Protein AF-W2TFZ3-F1 (afdb_monomer_lite)

Foldseek 3Di:
DKAFFAWAADFPDDPDTFGFFMDDDDDDDDPPKDKDKDHKAYWAYLLDPPDDDPADPVVSVCRNVNPPDDDPDPPVRFDFIGWIGWMFMDIPPHTPDITGTTHTDGDVCVVVDDDD

InterPro domains:
  IPR055163 ALK/LTK-like, glycine-rich domain [PF12810] (3-105)

Radius of gyration: 18.57 Å; chains: 1; bounding box: 37×30×57 Å

Secondary structure (DSSP, 8-state):
-EEEPPPPP--TT-SS-----EEE------TT--EEEEPPPPPPPTTSTT---SS-HHHHHHHHTT--TT----GGG---PPPPPPEEEEETTEEEEEEPPPPPP--GGGTS----

Structure (mmCIF, N/CA/C/O backbone):
data_AF-W2TFZ3-F1
#
_entry.id   AF-W2TFZ3-F1
#
loop_
_atom_site.group_PDB
_atom_site.id
_atom_site.type_symbol
_atom_site.label_atom_id
_atom_site.label_alt_id
_atom_site.label_comp_id
_atom_site.label_asym_id
_atom_site.label_entity_id
_atom_site.label_seq_id
_atom_site.pdbx_PDB_ins_code
_atom_site.Cartn_x
_atom_site.Cartn_y
_atom_site.Cartn_z
_atom_site.occupancy
_atom_site.B_iso_or_equiv
_atom_site.auth_seq_id
_atom_site.auth_comp_id
_atom_site.auth_asym_id
_atom_site.auth_atom_id
_atom_site.pdbx_PDB_model_num
ATOM 1 N N . LEU A 1 1 ? -17.424 0.065 12.256 1.00 87.44 1 LEU A N 1
ATOM 2 C CA . LEU A 1 1 ? -16.131 0.677 11.858 1.00 87.44 1 LEU A CA 1
ATOM 3 C C . LEU A 1 1 ? -15.630 -0.002 10.590 1.00 87.44 1 LEU A C 1
ATOM 5 O O . LEU A 1 1 ? -15.686 -1.222 10.525 1.00 87.44 1 LEU A O 1
ATOM 9 N N . VAL A 1 2 ? -15.152 0.762 9.605 1.00 91.19 2 VAL A N 1
ATOM 10 C CA . VAL A 1 2 ? -14.547 0.227 8.371 1.00 91.19 2 VAL A CA 1
ATOM 11 C C . VAL A 1 2 ? -13.099 0.698 8.299 1.00 91.19 2 VAL A C 1
ATOM 13 O O . VAL A 1 2 ? -12.840 1.885 8.492 1.00 91.19 2 VAL A O 1
ATOM 16 N N . ALA A 1 3 ? -12.168 -0.215 8.032 1.00 92.19 3 ALA A N 1
ATOM 17 C CA . ALA A 1 3 ? -10.760 0.095 7.810 1.00 92.19 3 ALA A CA 1
ATOM 18 C C . ALA A 1 3 ? -10.269 -0.603 6.540 1.00 92.19 3 ALA A C 1
ATOM 20 O O . ALA A 1 3 ? -10.530 -1.789 6.350 1.00 92.19 3 ALA A O 1
ATOM 21 N N . CYS A 1 4 ? -9.546 0.123 5.693 1.00 93.44 4 CYS A N 1
ATOM 22 C CA . CYS A 1 4 ? -8.958 -0.400 4.463 1.00 93.44 4 CYS A CA 1
ATOM 23 C C . CYS A 1 4 ? -7.441 -0.250 4.517 1.00 93.44 4 CYS A C 1
ATOM 25 O O . CYS A 1 4 ? -6.946 0.783 4.975 1.00 93.44 4 CYS A O 1
ATOM 27 N N . GLY A 1 5 ? -6.711 -1.273 4.075 1.00 92.88 5 GLY 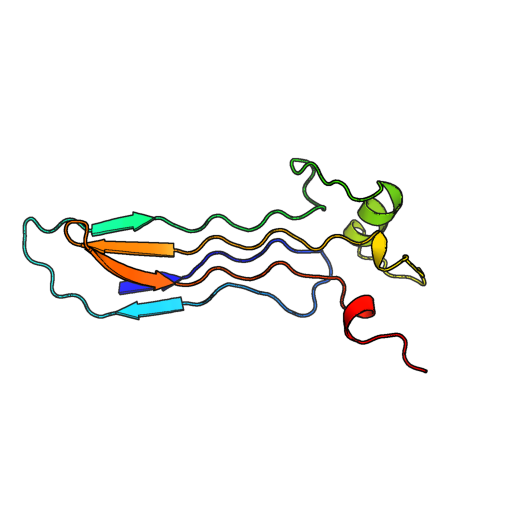A N 1
ATOM 28 C CA . GLY A 1 5 ? -5.283 -1.149 3.811 1.00 92.88 5 GLY A CA 1
ATOM 29 C C . GLY A 1 5 ? -5.032 -0.186 2.654 1.00 92.88 5 GLY A C 1
ATOM 30 O O . GLY A 1 5 ? -5.941 0.130 1.889 1.00 92.88 5 GLY A O 1
ATOM 31 N N . ALA A 1 6 ? -3.807 0.315 2.554 1.00 93.44 6 ALA A N 1
ATOM 32 C CA . ALA A 1 6 ? -3.451 1.236 1.487 1.00 93.44 6 ALA A CA 1
ATOM 33 C C . ALA A 1 6 ? -3.180 0.502 0.174 1.00 93.44 6 ALA A C 1
ATOM 35 O O . ALA A 1 6 ? -2.740 -0.644 0.179 1.00 93.44 6 ALA A O 1
ATOM 36 N N . GLU A 1 7 ? -3.395 1.187 -0.943 1.00 91.88 7 GLU A N 1
ATOM 37 C CA . GLU A 1 7 ? -3.063 0.696 -2.280 1.00 91.88 7 GLU A CA 1
ATOM 38 C C . GLU A 1 7 ? -1.545 0.513 -2.451 1.00 91.88 7 GLU A C 1
ATOM 40 O O . GLU A 1 7 ? -0.749 1.258 -1.868 1.00 91.88 7 GLU A O 1
ATOM 45 N N . GLY A 1 8 ? -1.148 -0.449 -3.286 1.00 90.31 8 GLY A N 1
ATOM 46 C CA . GLY A 1 8 ? 0.207 -0.499 -3.835 1.00 90.31 8 GLY A CA 1
ATOM 47 C C . GLY A 1 8 ? 0.562 0.732 -4.681 1.00 90.31 8 GLY A C 1
ATOM 48 O O . GLY A 1 8 ? -0.276 1.570 -5.015 1.00 90.31 8 GLY A O 1
ATOM 49 N N . GLY A 1 9 ? 1.835 0.864 -5.031 1.00 88.38 9 GLY A N 1
ATOM 50 C CA . GLY A 1 9 ? 2.265 1.822 -6.040 1.00 88.38 9 GLY A CA 1
ATOM 51 C C . GLY A 1 9 ? 1.799 1.377 -7.415 1.00 88.38 9 GLY A C 1
ATOM 52 O O . GLY A 1 9 ? 1.553 0.187 -7.620 1.00 88.38 9 GLY A O 1
ATOM 53 N N . SER A 1 10 ? 1.714 2.314 -8.357 1.00 85.69 10 SER A N 1
ATOM 54 C CA . SER A 1 10 ? 1.169 2.001 -9.673 1.00 85.69 10 SER A CA 1
ATOM 55 C C . SER A 1 10 ? 1.911 2.561 -10.876 1.00 85.69 10 SER A C 1
ATOM 57 O O . SER A 1 10 ? 2.603 3.574 -10.776 1.00 85.69 10 SER A O 1
ATOM 59 N N . PHE A 1 11 ? 1.762 1.905 -12.028 1.00 82.38 11 PHE A N 1
ATOM 60 C CA . PHE A 1 11 ? 2.171 2.438 -13.332 1.00 82.38 11 PHE A CA 1
ATOM 61 C C . PHE A 1 11 ? 0.984 3.119 -14.045 1.00 82.38 11 PHE A C 1
ATOM 63 O O . PHE A 1 11 ? -0.163 2.739 -13.816 1.00 82.38 11 PHE A O 1
ATOM 70 N N . PRO A 1 12 ? 1.212 4.098 -14.945 1.00 77.81 12 PRO A N 1
ATOM 71 C CA . PRO A 1 12 ? 0.135 4.836 -15.618 1.00 77.81 12 PRO A CA 1
ATOM 72 C C . PRO A 1 12 ? -0.838 4.002 -16.463 1.00 77.81 12 PRO A C 1
ATOM 74 O O . PRO A 1 12 ? -1.853 4.533 -16.903 1.00 77.81 12 PRO A O 1
ATOM 77 N N . SER A 1 13 ? -0.534 2.738 -16.751 1.00 66.00 13 SER A N 1
ATOM 78 C CA . SER A 1 13 ? -1.330 1.886 -17.652 1.00 66.00 13 SER A CA 1
ATOM 79 C C . SER A 1 13 ? -1.637 0.531 -17.034 1.00 66.00 13 SER A C 1
ATOM 81 O O . SER A 1 13 ? -1.515 -0.527 -17.646 1.00 66.00 13 SER A O 1
ATOM 83 N N . GLU A 1 14 ? -2.009 0.566 -15.766 1.00 63.31 14 GLU A N 1
ATOM 84 C CA . GLU A 1 14 ? -2.428 -0.634 -15.071 1.00 63.31 14 GLU A CA 1
ATOM 85 C C . GLU A 1 14 ? -3.740 -1.208 -15.576 1.00 63.31 14 GLU A C 1
ATOM 87 O O . GLU A 1 14 ? -4.737 -0.503 -15.718 1.00 63.31 14 GLU A O 1
ATOM 92 N N . ASP A 1 15 ? -3.738 -2.532 -15.715 1.00 56.25 15 ASP A N 1
ATOM 93 C CA . ASP A 1 15 ? -4.937 -3.330 -15.949 1.00 56.25 15 ASP A CA 1
ATOM 94 C C . ASP A 1 15 ? -5.571 -3.853 -14.646 1.00 56.25 15 ASP A C 1
ATOM 96 O O . ASP A 1 15 ? -6.749 -4.211 -14.638 1.00 56.25 15 ASP A O 1
ATOM 100 N N . VAL A 1 16 ? -4.812 -3.927 -13.540 1.00 60.44 16 VAL A N 1
ATOM 101 C CA . VAL A 1 16 ? -5.278 -4.498 -12.264 1.00 60.44 16 VAL A CA 1
ATOM 102 C C . VAL A 1 16 ? -4.809 -3.643 -11.088 1.00 60.44 16 VAL A C 1
ATOM 104 O O . VAL A 1 16 ? -3.646 -3.696 -10.693 1.00 60.44 16 VAL A O 1
ATOM 107 N N . SER A 1 17 ? -5.738 -2.884 -10.501 1.00 66.38 17 SER A N 1
ATOM 108 C CA . SER A 1 17 ? -5.501 -2.151 -9.253 1.00 66.38 17 SER A CA 1
ATOM 109 C C . SER A 1 17 ? -5.392 -3.123 -8.079 1.00 66.38 17 SER A C 1
ATOM 111 O O . SER A 1 17 ? -6.208 -4.037 -7.927 1.00 66.38 17 SER A O 1
ATOM 113 N N . ASN A 1 18 ? -4.404 -2.897 -7.214 1.00 74.25 18 ASN A N 1
ATOM 114 C CA . ASN A 1 18 ? -4.271 -3.594 -5.943 1.00 74.25 18 ASN A CA 1
ATOM 115 C C . ASN A 1 18 ? -4.540 -2.620 -4.789 1.00 74.25 18 ASN A C 1
ATOM 117 O O . ASN A 1 18 ? -3.626 -2.133 -4.124 1.00 74.25 18 ASN A O 1
ATOM 121 N N . GLY A 1 19 ? -5.826 -2.318 -4.585 1.00 81.81 19 GLY A N 1
ATOM 122 C CA . GLY A 1 19 ? -6.331 -1.318 -3.633 1.00 81.81 19 GLY A CA 1
ATOM 123 C C . GLY A 1 19 ? -6.127 -1.631 -2.149 1.00 81.81 19 GLY A C 1
ATOM 124 O O . GLY A 1 19 ? -6.445 -0.792 -1.312 1.00 81.81 19 GLY A O 1
ATOM 125 N N . GLY A 1 20 ? -5.617 -2.817 -1.813 1.00 87.06 20 GLY A N 1
ATOM 126 C CA . GLY A 1 20 ? -5.654 -3.339 -0.449 1.00 87.06 20 GLY A CA 1
ATOM 127 C C . GLY A 1 20 ? -7.029 -3.891 -0.066 1.00 87.06 20 GLY A C 1
ATOM 128 O O . GLY A 1 20 ? -8.025 -3.734 -0.771 1.00 87.06 20 GLY A O 1
ATOM 129 N N . GLY A 1 21 ? -7.072 -4.613 1.051 1.00 91.19 21 GLY A N 1
ATOM 130 C CA . GLY A 1 21 ? -8.300 -5.194 1.588 1.00 91.19 21 GLY A CA 1
ATOM 131 C C . GLY A 1 21 ? -9.011 -4.242 2.545 1.00 91.19 21 GLY A C 1
ATOM 132 O O . GLY A 1 21 ? -8.367 -3.449 3.229 1.00 91.19 21 GLY A O 1
ATOM 133 N N . CYS A 1 22 ? -10.333 -4.370 2.651 1.00 92.62 22 CYS A N 1
ATOM 134 C CA . CYS A 1 22 ? -11.134 -3.676 3.658 1.00 92.62 22 CYS A CA 1
ATOM 135 C C . CYS A 1 22 ? -11.743 -4.672 4.644 1.00 92.62 22 CYS A C 1
ATOM 137 O O . CYS A 1 22 ? -12.219 -5.738 4.259 1.00 92.62 22 CYS A O 1
ATOM 139 N N . VAL A 1 23 ? -11.765 -4.296 5.919 1.00 91.69 23 VAL A N 1
ATOM 140 C CA . VAL A 1 23 ? -12.389 -5.058 7.000 1.00 91.69 23 VAL A CA 1
ATOM 141 C C . VAL A 1 23 ? -13.400 -4.163 7.699 1.00 91.69 23 VAL A C 1
ATOM 143 O O . VAL A 1 23 ? -13.140 -2.989 7.970 1.00 91.69 23 VAL A O 1
ATOM 146 N N . THR A 1 24 ? -14.566 -4.730 7.988 1.00 91.69 24 THR A N 1
ATOM 147 C CA . THR A 1 24 ? -15.633 -4.067 8.738 1.00 91.69 24 THR A CA 1
ATOM 148 C C . THR A 1 24 ? -15.841 -4.801 10.053 1.00 91.69 24 THR A C 1
ATOM 150 O O . THR A 1 24 ? -15.883 -6.028 10.067 1.00 91.69 24 THR A O 1
ATOM 153 N N . ALA A 1 25 ? -15.957 -4.054 11.147 1.00 87.69 25 ALA A N 1
ATOM 154 C CA . ALA A 1 25 ? -16.249 -4.596 12.468 1.00 87.69 25 ALA A CA 1
ATOM 155 C C . ALA A 1 25 ? -17.215 -3.684 13.223 1.00 87.69 25 ALA A C 1
ATOM 157 O O . ALA A 1 25 ? -17.070 -2.456 13.194 1.00 87.69 25 ALA A O 1
ATOM 158 N N . ASP A 1 26 ? -18.162 -4.285 13.930 1.00 87.62 26 ASP A N 1
ATOM 159 C CA . ASP A 1 26 ? -19.038 -3.585 14.863 1.00 87.62 26 ASP A CA 1
ATOM 160 C C . ASP A 1 26 ? -18.365 -3.524 16.235 1.00 87.62 26 ASP A C 1
ATOM 162 O O . ASP A 1 26 ? -17.790 -4.507 16.702 1.00 87.62 26 ASP A O 1
ATOM 166 N N . LEU A 1 27 ? -18.362 -2.338 16.847 1.00 85.25 27 LEU A N 1
ATOM 167 C CA . LEU A 1 27 ? -17.640 -2.064 18.087 1.00 85.25 27 LEU A CA 1
ATOM 168 C C . LEU A 1 27 ? -18.566 -1.356 19.069 1.00 85.25 27 LEU A C 1
ATOM 170 O O . LEU A 1 27 ? -19.023 -0.245 18.791 1.00 85.25 27 LEU A O 1
ATOM 174 N N . ASP A 1 28 ? -18.762 -1.963 20.234 1.00 86.69 28 ASP A N 1
ATOM 175 C CA . ASP A 1 28 ? -19.432 -1.324 21.361 1.00 86.69 28 ASP A CA 1
ATOM 176 C C . ASP A 1 28 ? -18.411 -0.507 22.157 1.00 86.69 28 ASP A C 1
ATOM 178 O O . ASP A 1 28 ? -17.518 -1.042 22.817 1.00 86.69 28 ASP A O 1
ATOM 182 N N . LEU A 1 29 ? -18.516 0.818 22.067 1.00 85.69 29 LEU A N 1
ATOM 183 C CA . LEU A 1 29 ? -17.615 1.743 22.748 1.00 85.69 29 LEU A CA 1
ATOM 184 C C . LEU A 1 29 ? -18.314 2.362 23.955 1.00 85.69 29 LEU A C 1
ATOM 186 O O . LEU A 1 29 ? -19.436 2.855 23.850 1.00 85.69 29 LEU A O 1
ATOM 190 N N . VAL A 1 30 ? -17.617 2.397 25.089 1.00 90.31 30 VAL A N 1
ATOM 191 C CA . VAL A 1 30 ? -18.055 3.136 26.278 1.00 90.31 30 VAL A CA 1
ATOM 192 C C . VAL A 1 30 ? -17.234 4.411 26.451 1.00 90.31 30 VAL A C 1
ATOM 194 O O . VAL A 1 30 ? -16.132 4.548 25.914 1.00 90.31 30 VAL A O 1
ATOM 197 N N . ILE A 1 31 ? -17.781 5.376 27.192 1.00 89.88 31 ILE A N 1
ATOM 198 C CA . ILE A 1 31 ? -17.096 6.640 27.482 1.00 89.88 31 ILE A CA 1
ATOM 199 C C . ILE A 1 31 ? -15.760 6.343 28.173 1.00 89.88 31 ILE A C 1
ATOM 201 O O . ILE A 1 31 ? -15.719 5.641 29.179 1.00 89.88 31 ILE A O 1
ATOM 205 N N . GLY A 1 32 ? -14.679 6.911 27.636 1.00 87.44 32 GLY A N 1
ATOM 206 C CA . GLY A 1 32 ? -13.312 6.701 28.119 1.00 87.44 32 GLY A CA 1
ATOM 207 C C . GLY A 1 32 ? -12.473 5.777 27.234 1.00 87.44 32 GLY A C 1
ATOM 208 O O . GLY A 1 32 ? -11.247 5.880 27.281 1.00 87.44 32 GLY A O 1
ATOM 209 N N . ASN A 1 33 ? -13.103 4.964 26.379 1.00 89.62 33 ASN A N 1
ATOM 210 C CA . ASN A 1 33 ? -12.395 4.115 25.422 1.00 89.62 33 ASN A CA 1
ATOM 211 C C . ASN A 1 33 ? -11.611 4.955 24.410 1.00 89.62 33 ASN A C 1
ATOM 213 O O . ASN A 1 33 ? -12.106 5.968 23.902 1.00 89.62 33 ASN A O 1
ATOM 217 N N . LYS A 1 34 ? -10.399 4.502 24.074 1.00 89.06 34 LYS A N 1
ATOM 218 C CA . LYS A 1 34 ? -9.550 5.141 23.063 1.00 89.06 34 LYS A CA 1
ATOM 219 C C . LYS A 1 34 ? -9.256 4.180 21.926 1.00 89.06 34 LYS A C 1
ATOM 221 O O . LYS A 1 34 ? -8.688 3.110 22.127 1.00 89.06 34 LYS A O 1
ATOM 226 N N . LEU A 1 35 ? -9.613 4.609 20.721 1.00 90.69 35 LEU A N 1
ATOM 227 C CA . LEU A 1 35 ? -9.225 3.936 19.493 1.00 90.69 35 LEU A CA 1
ATOM 228 C C . LEU A 1 35 ? -7.938 4.552 18.959 1.00 90.69 35 LEU A C 1
ATOM 230 O O . LEU A 1 35 ? -7.846 5.767 18.779 1.00 90.69 35 LEU A O 1
ATOM 234 N N . HIS A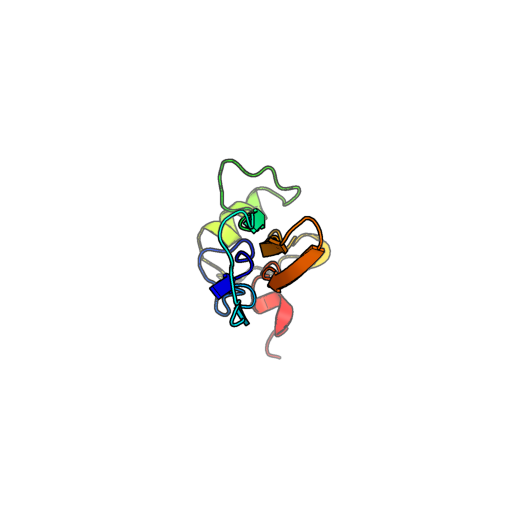 1 36 ? -6.965 3.699 18.676 1.00 91.69 36 HIS A N 1
ATOM 235 C CA . HIS A 1 36 ? -5.738 4.073 17.999 1.00 91.69 36 HIS A CA 1
ATOM 236 C C . HIS A 1 36 ? -5.784 3.552 16.570 1.00 91.69 36 HIS A C 1
ATOM 238 O O . HIS A 1 36 ? -5.987 2.363 16.330 1.00 91.69 36 HIS A O 1
ATOM 244 N N . PHE A 1 37 ? -5.590 4.467 15.628 1.00 91.62 37 PHE A N 1
ATOM 245 C CA . PHE A 1 37 ? -5.573 4.174 14.206 1.00 91.62 37 PHE A CA 1
ATOM 246 C C . PHE A 1 37 ? -4.148 4.308 13.689 1.00 91.62 37 PHE A C 1
ATOM 248 O O . PHE A 1 37 ? -3.490 5.322 13.918 1.00 91.62 37 PHE A O 1
ATOM 255 N N . SER A 1 38 ? -3.694 3.300 12.957 1.00 93.12 38 SER A N 1
ATOM 256 C CA . SER A 1 38 ? -2.506 3.391 12.120 1.00 93.12 38 SER A CA 1
ATOM 257 C C . SER A 1 38 ? -2.945 3.129 10.693 1.00 93.12 38 SER A C 1
ATOM 259 O O . SER A 1 38 ? -3.469 2.058 10.401 1.00 93.12 38 SER A O 1
ATOM 261 N N . ILE A 1 39 ? -2.808 4.129 9.829 1.00 92.44 39 ILE A N 1
ATOM 262 C CA . ILE A 1 39 ? -3.246 4.052 8.437 1.00 92.44 39 ILE A CA 1
ATOM 263 C C . ILE A 1 39 ? -2.047 3.656 7.586 1.00 92.44 39 ILE A C 1
ATOM 265 O O . ILE A 1 39 ? -0.971 4.247 7.712 1.00 92.44 39 ILE A O 1
ATOM 269 N N . GLY A 1 40 ? -2.247 2.660 6.727 1.00 92.44 40 GLY A N 1
ATOM 270 C CA . GLY A 1 40 ? -1.239 2.236 5.770 1.00 92.44 40 GLY A CA 1
ATOM 271 C C . GLY A 1 40 ? -0.819 3.378 4.848 1.00 92.44 40 GLY A C 1
ATOM 272 O O . GLY A 1 40 ? -1.640 4.199 4.442 1.00 92.44 40 GLY A O 1
ATOM 273 N N . GLN A 1 41 ? 0.462 3.430 4.496 1.00 93.00 41 GLN A N 1
ATOM 274 C CA . GLN A 1 41 ? 0.944 4.357 3.472 1.00 93.00 41 GLN A CA 1
ATOM 275 C C . GLN A 1 41 ? 0.748 3.749 2.086 1.00 93.00 41 GLN A C 1
ATOM 277 O O . GLN A 1 41 ? 0.897 2.538 1.920 1.00 93.00 41 GLN A O 1
ATOM 282 N N . LYS A 1 42 ? 0.419 4.582 1.095 1.00 90.94 42 LYS A N 1
ATOM 283 C CA . LYS A 1 42 ? 0.354 4.146 -0.302 1.00 90.94 42 LYS A CA 1
ATOM 284 C C . LYS A 1 42 ? 1.735 3.668 -0.756 1.00 90.94 42 LYS A C 1
ATOM 286 O O . LYS A 1 42 ? 2.741 4.280 -0.400 1.00 90.94 42 LYS A O 1
ATOM 291 N N . GLY A 1 43 ? 1.768 2.587 -1.526 1.00 90.88 43 GLY A N 1
ATOM 292 C CA . GLY A 1 43 ? 3.005 2.072 -2.096 1.00 90.88 43 GLY A CA 1
ATOM 293 C C . GLY A 1 43 ? 3.635 3.047 -3.091 1.00 90.88 43 GLY A C 1
ATOM 294 O O . GLY A 1 43 ? 2.952 3.812 -3.775 1.00 90.88 43 GLY A O 1
ATOM 295 N N . GLU A 1 44 ? 4.960 3.026 -3.170 1.00 90.94 44 GLU A N 1
ATOM 296 C CA . GLU A 1 44 ? 5.716 3.929 -4.035 1.00 90.94 44 GLU A CA 1
ATOM 297 C C . GLU A 1 44 ? 5.635 3.512 -5.507 1.00 90.94 44 GLU A C 1
ATOM 299 O O . GLU A 1 44 ? 5.769 2.335 -5.848 1.00 90.94 44 GLU A O 1
ATOM 304 N N . SER A 1 45 ? 5.464 4.491 -6.395 1.00 88.69 45 SER A N 1
ATOM 305 C CA . SER A 1 45 ? 5.552 4.287 -7.841 1.00 88.69 45 SER A CA 1
ATOM 306 C C . SER A 1 45 ? 6.914 4.753 -8.360 1.00 88.69 45 SER A C 1
ATOM 308 O O . SER A 1 45 ? 7.323 5.872 -8.050 1.00 88.69 45 SER A O 1
ATOM 310 N N . PRO A 1 46 ? 7.594 3.981 -9.226 1.00 87.38 46 PRO A N 1
ATOM 311 C CA . PRO A 1 46 ? 8.812 4.441 -9.891 1.00 87.38 46 PRO A CA 1
ATOM 312 C C . PRO A 1 46 ? 8.562 5.600 -10.872 1.00 87.38 46 PRO A C 1
ATOM 314 O O . PRO A 1 46 ? 9.520 6.188 -11.366 1.00 87.38 46 PRO A O 1
ATOM 317 N N . CYS A 1 47 ? 7.301 5.927 -11.170 1.00 85.69 47 CYS A N 1
ATOM 318 C CA . CYS A 1 47 ? 6.922 7.061 -12.010 1.00 85.69 47 CYS A CA 1
ATOM 319 C C . CYS A 1 47 ? 6.751 8.367 -11.236 1.00 85.69 47 CYS A C 1
ATOM 321 O O . CYS A 1 47 ? 6.540 9.414 -11.846 1.00 85.69 47 CYS A O 1
ATOM 323 N N . ASP A 1 48 ? 6.852 8.317 -9.909 1.00 87.25 48 ASP A N 1
ATOM 324 C CA . ASP A 1 48 ? 6.903 9.507 -9.078 1.00 87.25 48 ASP A CA 1
ATOM 325 C C . ASP A 1 48 ? 8.329 10.077 -9.074 1.00 87.25 48 ASP A C 1
ATOM 327 O O . ASP A 1 48 ? 9.308 9.381 -8.800 1.00 87.25 48 ASP A O 1
ATOM 331 N N . ASN A 1 49 ? 8.450 11.374 -9.362 1.00 83.56 49 ASN A N 1
ATOM 332 C CA . ASN A 1 49 ? 9.732 12.079 -9.383 1.00 83.56 49 ASN A CA 1
ATOM 333 C C . ASN A 1 49 ? 10.409 12.144 -8.005 1.00 83.56 49 ASN A C 1
ATOM 335 O O . ASN A 1 49 ? 11.610 12.401 -7.932 1.00 83.56 49 ASN A O 1
ATOM 339 N N . SER A 1 50 ? 9.649 11.952 -6.925 1.00 85.94 50 SER A N 1
ATOM 340 C CA . SER A 1 50 ? 10.160 11.922 -5.554 1.00 85.94 50 SER A CA 1
ATOM 341 C C . SER A 1 50 ? 10.719 10.558 -5.136 1.00 85.94 50 SER A C 1
ATOM 343 O O . SER A 1 50 ? 11.443 10.476 -4.143 1.00 85.94 50 SER A O 1
ATOM 345 N N . VAL A 1 51 ? 10.446 9.499 -5.907 1.00 84.81 51 VAL A N 1
ATOM 346 C CA . VAL A 1 51 ? 10.868 8.129 -5.599 1.00 84.81 51 VAL A CA 1
ATOM 347 C C . VAL A 1 51 ? 12.200 7.820 -6.280 1.00 84.81 51 VAL A C 1
ATOM 349 O O . VAL A 1 51 ? 12.357 7.900 -7.502 1.00 84.81 51 VAL A O 1
ATOM 352 N N . THR A 1 52 ? 13.187 7.420 -5.478 1.00 85.25 52 THR A N 1
ATOM 353 C CA . THR A 1 52 ? 14.461 6.911 -5.998 1.00 85.25 52 THR A CA 1
ATOM 354 C C . THR A 1 52 ? 14.314 5.425 -6.289 1.00 85.25 52 THR A C 1
ATOM 356 O O . THR A 1 52 ? 14.079 4.636 -5.382 1.00 85.25 52 THR A O 1
ATOM 359 N N . THR A 1 53 ? 14.471 5.031 -7.552 1.00 82.00 53 THR A N 1
ATOM 360 C CA . THR A 1 53 ? 14.334 3.635 -7.982 1.00 82.00 53 THR A CA 1
ATOM 361 C C . THR A 1 53 ? 15.661 3.093 -8.518 1.00 82.00 53 THR A C 1
ATOM 363 O O . THR A 1 53 ? 16.371 3.827 -9.209 1.00 82.00 53 THR A O 1
ATOM 366 N N . PRO A 1 54 ? 16.009 1.823 -8.227 1.00 80.75 54 PRO A N 1
ATOM 367 C CA . PRO A 1 54 ? 17.173 1.157 -8.814 1.00 80.75 54 PRO A CA 1
ATOM 368 C C . PRO A 1 54 ? 16.984 0.819 -10.304 1.00 80.75 54 PRO A C 1
ATOM 370 O O . PRO A 1 54 ? 17.922 0.362 -10.950 1.00 80.75 54 PRO A O 1
ATOM 373 N N . MET A 1 55 ? 15.783 1.032 -10.850 1.00 81.88 55 MET A N 1
ATOM 374 C CA . MET A 1 55 ? 15.462 0.794 -12.253 1.00 81.88 55 MET A CA 1
ATOM 375 C C . MET A 1 55 ? 16.272 1.706 -13.183 1.00 81.88 55 MET A C 1
ATOM 377 O O . MET A 1 55 ? 16.400 2.910 -12.943 1.00 81.88 55 MET A O 1
ATOM 381 N N . GLU A 1 56 ? 16.772 1.144 -14.285 1.00 82.94 56 GLU A N 1
ATOM 382 C CA . GLU A 1 56 ? 17.474 1.911 -15.313 1.00 82.94 56 GLU A CA 1
ATOM 383 C C . GLU A 1 56 ? 16.588 3.036 -15.870 1.00 82.94 56 GLU A C 1
ATOM 385 O O . GLU A 1 56 ? 15.395 2.855 -16.134 1.00 82.94 56 GLU A O 1
ATOM 390 N N . LYS A 1 57 ? 17.183 4.218 -16.071 1.00 84.00 57 LYS A N 1
ATOM 391 C CA . LYS A 1 57 ? 16.454 5.439 -16.446 1.00 84.00 57 LYS A CA 1
ATOM 392 C C . LYS A 1 57 ? 15.620 5.261 -17.718 1.00 84.00 57 LYS A C 1
ATOM 394 O O . LYS A 1 57 ? 14.469 5.684 -17.740 1.00 84.00 57 LYS A O 1
ATOM 399 N N . GLU A 1 58 ? 16.179 4.617 -18.740 1.00 79.94 58 GLU A N 1
ATOM 400 C CA . GLU A 1 58 ? 15.487 4.376 -20.013 1.00 79.94 58 GLU A CA 1
ATOM 401 C C . GLU A 1 58 ? 14.282 3.443 -19.849 1.00 79.94 58 GLU A C 1
ATOM 403 O O . GLU A 1 58 ? 13.228 3.682 -20.437 1.00 79.94 58 GLU A O 1
ATOM 408 N N . VAL A 1 59 ? 14.415 2.406 -19.016 1.00 79.12 59 VAL A N 1
ATOM 409 C CA . VAL A 1 59 ? 13.333 1.464 -18.696 1.00 79.12 59 VAL A CA 1
ATOM 410 C C . VAL A 1 59 ? 12.207 2.190 -17.963 1.00 79.12 59 VAL A C 1
ATOM 412 O O . VAL A 1 59 ? 11.043 2.092 -18.351 1.00 79.12 59 VAL A O 1
ATOM 415 N N . ARG A 1 60 ? 12.563 2.995 -16.957 1.00 82.69 60 ARG A N 1
ATOM 416 C CA . ARG A 1 60 ? 11.621 3.797 -16.172 1.00 82.69 60 ARG A CA 1
ATOM 417 C C . ARG A 1 60 ? 10.861 4.804 -17.029 1.00 82.69 60 ARG A C 1
ATOM 419 O O . ARG A 1 60 ? 9.639 4.844 -16.973 1.00 82.69 60 ARG A O 1
ATOM 426 N N . GLU A 1 61 ? 11.559 5.604 -17.833 1.00 83.50 61 GLU A N 1
ATOM 427 C CA . GLU A 1 61 ? 10.928 6.613 -18.696 1.00 83.50 61 GLU A CA 1
ATOM 428 C C . GLU A 1 61 ? 9.927 5.981 -19.668 1.00 83.50 61 GLU A C 1
ATOM 430 O O . GLU A 1 61 ? 8.840 6.520 -19.876 1.00 83.50 61 GLU A O 1
ATOM 435 N N . ARG A 1 62 ? 10.250 4.802 -20.208 1.00 78.25 62 ARG A N 1
ATOM 436 C CA . ARG A 1 62 ? 9.355 4.062 -21.103 1.00 78.25 62 ARG A CA 1
ATOM 437 C C . ARG A 1 62 ? 8.114 3.549 -20.372 1.00 78.25 62 ARG A C 1
ATOM 439 O O . ARG A 1 62 ? 7.010 3.875 -20.810 1.00 78.25 62 ARG A O 1
ATOM 446 N N . LEU A 1 63 ? 8.274 2.855 -19.240 1.00 79.56 63 LEU A N 1
ATOM 447 C CA . LEU A 1 63 ? 7.151 2.360 -18.426 1.00 79.56 63 LEU A CA 1
ATOM 448 C C . LEU A 1 63 ? 6.234 3.498 -17.950 1.00 79.56 63 LEU A C 1
ATOM 450 O O . LEU A 1 63 ? 5.012 3.373 -17.978 1.00 79.56 63 LEU A O 1
ATOM 454 N N . CYS A 1 64 ? 6.811 4.638 -17.575 1.00 83.00 64 CYS A N 1
ATOM 455 C CA . CYS A 1 64 ? 6.064 5.796 -17.087 1.00 83.00 64 CYS A CA 1
ATOM 456 C C . CYS A 1 64 ? 5.448 6.658 -18.196 1.00 83.00 64 CYS A C 1
ATOM 458 O O . CYS A 1 64 ? 4.599 7.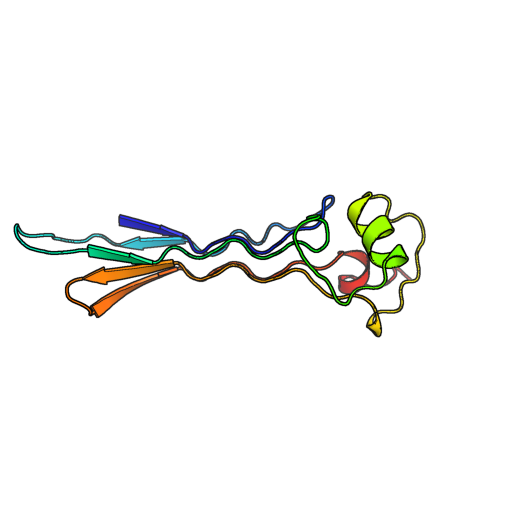501 -17.918 1.00 83.00 64 CYS A O 1
ATOM 460 N N . SER A 1 65 ? 5.837 6.452 -19.455 1.00 81.81 65 SER A N 1
ATOM 461 C CA . SER A 1 65 ? 5.216 7.121 -20.604 1.00 81.81 65 SER A CA 1
ATOM 462 C C . SER A 1 65 ? 3.935 6.435 -21.097 1.00 81.81 65 SER A C 1
ATOM 464 O O . SER A 1 65 ? 3.259 6.977 -21.973 1.00 81.81 65 SER A O 1
ATOM 466 N N . GLY A 1 66 ? 3.612 5.243 -20.575 1.00 69.19 66 GLY A N 1
ATOM 467 C CA . GLY A 1 66 ? 2.447 4.445 -20.981 1.00 69.19 66 GLY A CA 1
ATOM 468 C C . GLY A 1 66 ? 2.492 3.941 -22.429 1.00 69.19 66 GLY A C 1
ATOM 469 O O . GLY A 1 66 ? 1.476 3.520 -22.977 1.00 69.19 66 GLY A O 1
ATOM 470 N N . LYS A 1 67 ? 3.661 4.010 -23.079 1.00 60.94 67 LYS A N 1
ATOM 471 C CA . LYS A 1 67 ? 3.901 3.502 -24.433 1.00 60.94 67 LYS A CA 1
ATOM 472 C C . LYS A 1 67 ? 4.712 2.210 -24.351 1.00 60.94 67 LYS A C 1
ATOM 474 O O . 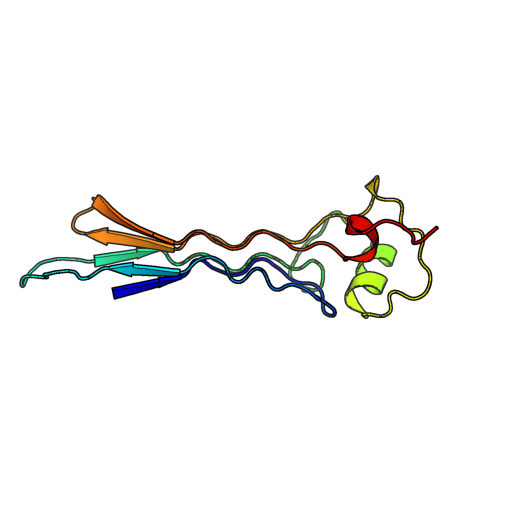LYS A 1 67 ? 5.929 2.235 -24.508 1.00 60.94 67 LYS A O 1
ATOM 479 N N . TYR A 1 68 ? 4.033 1.084 -24.155 1.00 59.91 68 TYR A N 1
ATOM 480 C CA . TYR A 1 68 ? 4.626 -0.266 -24.124 1.00 59.91 68 TYR A CA 1
ATOM 481 C C . TYR A 1 68 ? 5.020 -0.806 -25.505 1.00 59.91 68 TYR A C 1
ATOM 483 O O . TYR A 1 68 ? 5.064 -2.011 -25.730 1.00 59.91 68 TYR A O 1
ATOM 491 N N . VAL A 1 69 ? 5.254 0.078 -26.475 1.00 48.88 69 VAL A N 1
ATOM 492 C CA . VAL A 1 69 ? 5.394 -0.318 -27.876 1.00 48.88 69 VAL A CA 1
ATOM 493 C C . VAL A 1 69 ? 6.715 -1.074 -28.054 1.00 48.88 69 VAL A C 1
ATOM 495 O O . VAL A 1 69 ? 7.784 -0.466 -28.058 1.00 48.88 69 VAL A O 1
ATOM 498 N N . ASP A 1 70 ? 6.606 -2.399 -28.170 1.00 50.81 70 ASP A N 1
ATOM 499 C CA . ASP A 1 70 ? 7.622 -3.355 -28.624 1.00 50.81 70 ASP A CA 1
ATOM 500 C C . ASP A 1 70 ? 8.956 -3.332 -27.867 1.00 50.81 70 ASP A C 1
ATOM 502 O O . ASP A 1 70 ? 10.026 -3.163 -28.459 1.00 50.81 70 ASP A O 1
ATOM 506 N N . ILE A 1 71 ? 8.931 -3.531 -26.546 1.00 53.19 71 ILE A N 1
ATOM 507 C CA . ILE A 1 71 ? 10.170 -3.575 -25.763 1.00 53.19 71 ILE A CA 1
ATOM 508 C C . ILE A 1 71 ? 10.356 -4.945 -25.124 1.00 53.19 71 ILE A C 1
ATOM 510 O O . ILE A 1 71 ? 9.719 -5.300 -24.137 1.00 53.19 71 ILE A O 1
ATOM 514 N N . TRP A 1 72 ? 11.332 -5.679 -25.652 1.00 55.31 72 TRP A N 1
ATOM 515 C CA . TRP A 1 72 ? 11.966 -6.792 -24.957 1.00 55.31 72 TRP A CA 1
ATOM 516 C C . TRP A 1 72 ? 12.839 -6.236 -23.829 1.00 55.31 72 TRP A C 1
ATOM 518 O O . TRP A 1 72 ? 14.049 -6.076 -23.978 1.00 55.31 72 TRP A O 1
ATOM 528 N N . LEU A 1 73 ? 12.218 -5.876 -22.708 1.00 58.97 73 LEU A N 1
ATOM 529 C CA . LEU A 1 73 ? 12.952 -5.597 -21.479 1.00 58.97 73 LEU A CA 1
ATOM 530 C C . LEU A 1 73 ? 13.366 -6.933 -20.863 1.00 58.97 73 LEU A C 1
ATOM 532 O O . LEU A 1 73 ? 12.562 -7.860 -20.760 1.00 58.97 73 LEU A O 1
ATOM 536 N N . ASN A 1 74 ? 14.627 -7.053 -20.458 1.00 60.72 74 ASN A N 1
ATOM 537 C CA . ASN A 1 74 ? 15.065 -8.236 -19.735 1.00 60.72 74 ASN A CA 1
ATOM 538 C C . ASN A 1 74 ? 14.341 -8.271 -18.380 1.00 60.72 74 ASN A C 1
ATOM 540 O O . ASN A 1 74 ? 14.384 -7.289 -17.639 1.00 60.72 74 ASN A O 1
ATOM 544 N N . SER A 1 75 ? 13.681 -9.380 -18.038 1.00 59.91 75 SER A N 1
ATOM 545 C CA . SER A 1 75 ? 12.897 -9.497 -16.798 1.00 59.91 75 SER A CA 1
ATOM 546 C C . SER A 1 75 ? 13.739 -9.283 -15.535 1.00 59.91 75 SER A C 1
ATOM 548 O O . SER A 1 75 ? 13.205 -8.902 -14.498 1.00 59.91 75 SER A O 1
ATOM 550 N N . SER A 1 76 ? 15.062 -9.456 -15.626 1.00 63.44 76 SER A N 1
ATOM 551 C CA . SER A 1 76 ? 16.012 -9.161 -14.549 1.00 63.44 76 SER A CA 1
ATOM 552 C C . SER A 1 76 ? 16.219 -7.667 -14.267 1.00 63.44 76 SER A C 1
ATOM 554 O O . SER A 1 76 ? 16.767 -7.332 -13.220 1.00 63.44 76 SER A O 1
ATOM 556 N N . GLN A 1 77 ? 15.801 -6.776 -15.171 1.00 63.81 77 GLN A N 1
ATOM 557 C CA . GLN A 1 77 ? 15.969 -5.319 -15.057 1.00 63.81 77 GLN A CA 1
ATOM 558 C C . GLN A 1 77 ? 14.680 -4.593 -14.641 1.00 63.81 77 GLN A C 1
ATOM 560 O O . GLN A 1 77 ? 14.680 -3.372 -14.473 1.00 63.81 77 GLN A O 1
ATOM 565 N N . ILE A 1 78 ? 13.571 -5.322 -14.481 1.00 69.50 78 ILE A N 1
ATOM 566 C CA . ILE A 1 78 ? 12.265 -4.738 -14.174 1.00 69.50 78 ILE A CA 1
ATOM 567 C C . ILE A 1 78 ? 11.948 -4.962 -12.706 1.00 69.50 78 ILE A C 1
ATOM 569 O O . ILE A 1 78 ? 11.706 -6.079 -12.253 1.00 69.50 78 ILE A O 1
ATOM 573 N N . HIS A 1 79 ? 11.911 -3.861 -11.968 1.00 72.94 79 HIS A N 1
ATOM 574 C CA . HIS A 1 79 ? 11.431 -3.837 -10.597 1.00 72.94 79 HIS A CA 1
ATOM 575 C C . HIS A 1 79 ? 9.940 -3.482 -10.581 1.00 72.94 79 HIS A C 1
ATOM 577 O O . HIS A 1 79 ? 9.504 -2.595 -11.317 1.00 72.94 79 HIS A O 1
ATOM 583 N N . GLY A 1 80 ? 9.161 -4.178 -9.753 1.00 78.31 80 GLY A N 1
ATOM 584 C CA . GLY A 1 80 ? 7.769 -3.812 -9.486 1.00 78.31 80 GLY A CA 1
ATOM 585 C C . GLY A 1 80 ? 7.662 -2.519 -8.680 1.00 78.31 80 GLY A C 1
ATOM 586 O O . GLY A 1 80 ? 8.667 -1.931 -8.272 1.00 78.31 80 GLY A O 1
ATOM 587 N N . THR A 1 81 ? 6.433 -2.080 -8.435 1.00 86.69 81 THR A N 1
ATOM 588 C CA . THR A 1 81 ? 6.165 -0.948 -7.539 1.00 86.69 81 THR A CA 1
ATOM 589 C C . THR A 1 81 ? 6.222 -1.366 -6.063 1.00 86.69 81 THR A C 1
ATOM 591 O O . THR A 1 81 ? 6.265 -2.554 -5.725 1.00 86.69 81 THR A O 1
ATOM 594 N N . GLY A 1 82 ? 6.236 -0.387 -5.157 1.00 87.19 82 GLY A N 1
ATOM 595 C CA . GLY A 1 82 ? 6.139 -0.636 -3.721 1.00 87.19 82 GLY A CA 1
ATOM 596 C C . GLY A 1 82 ? 4.759 -1.170 -3.323 1.00 87.19 82 GLY A C 1
ATOM 597 O O . GLY A 1 82 ? 3.745 -0.795 -3.905 1.00 87.19 82 GLY A O 1
ATOM 598 N N . GLY A 1 83 ? 4.697 -2.030 -2.307 1.00 90.06 83 GLY A N 1
ATOM 599 C CA . GLY A 1 83 ? 3.425 -2.437 -1.698 1.00 90.06 83 GLY A CA 1
ATOM 600 C C . GLY A 1 83 ? 2.825 -1.336 -0.819 1.00 90.06 83 GLY A C 1
ATOM 601 O O . GLY A 1 83 ? 3.543 -0.486 -0.296 1.00 90.06 83 GLY A O 1
ATOM 602 N N . GLY A 1 84 ? 1.509 -1.369 -0.641 1.00 92.88 84 GLY A N 1
ATOM 603 C CA . GLY A 1 84 ? 0.782 -0.534 0.303 1.00 92.88 84 GLY A CA 1
ATOM 604 C C . GLY A 1 84 ? 0.885 -1.069 1.730 1.00 92.88 84 GLY A C 1
ATOM 605 O O . GLY A 1 84 ? 0.940 -2.276 1.974 1.00 92.88 84 GLY A O 1
ATOM 606 N N . GLY A 1 85 ? 0.910 -0.160 2.699 1.00 93.62 85 GLY A N 1
ATOM 607 C CA . GLY A 1 85 ? 0.936 -0.498 4.117 1.00 93.62 85 GLY A CA 1
ATOM 608 C C . GLY A 1 85 ? -0.410 -1.034 4.628 1.00 93.62 85 GLY A C 1
ATOM 609 O O . GLY A 1 85 ? -1.468 -0.686 4.094 1.00 93.62 85 GLY A O 1
ATOM 610 N N . PRO A 1 86 ? -0.408 -1.852 5.695 1.00 93.06 86 PRO A N 1
ATOM 611 C CA . PRO A 1 86 ? -1.634 -2.267 6.361 1.00 93.06 86 PRO A CA 1
ATOM 612 C C . PRO A 1 86 ? -2.226 -1.123 7.190 1.00 93.06 86 PRO A C 1
ATOM 614 O O . PRO A 1 86 ? -1.497 -0.298 7.741 1.00 93.06 86 PRO A O 1
ATOM 617 N N . THR A 1 87 ? -3.546 -1.128 7.345 1.00 93.81 87 THR A N 1
ATOM 618 C CA . THR A 1 87 ? -4.247 -0.256 8.292 1.00 93.81 87 THR A CA 1
ATOM 619 C C . THR A 1 87 ? -4.662 -1.071 9.503 1.00 93.81 87 THR A C 1
ATOM 621 O O . THR A 1 87 ? -5.282 -2.127 9.369 1.00 93.81 87 THR A O 1
ATOM 624 N N . THR A 1 88 ? -4.340 -0.584 10.696 1.00 93.25 88 THR A N 1
ATOM 625 C CA . THR A 1 88 ? -4.702 -1.237 11.952 1.00 93.25 88 THR A CA 1
ATOM 626 C C . THR A 1 88 ? -5.527 -0.323 12.837 1.00 93.25 88 THR A C 1
ATOM 628 O O . THR A 1 88 ? -5.361 0.899 12.851 1.00 93.25 88 THR A O 1
ATOM 631 N N . VAL A 1 89 ? -6.429 -0.944 13.588 1.00 92.44 89 VAL A N 1
ATOM 632 C CA . VAL A 1 89 ? -7.190 -0.294 14.649 1.00 92.44 89 VAL A CA 1
ATOM 633 C C . VAL A 1 89 ? -6.962 -1.084 15.923 1.00 92.44 89 VAL A C 1
ATOM 635 O O . VAL A 1 89 ? -7.113 -2.310 15.926 1.00 92.44 89 VAL A O 1
ATOM 638 N N . SER A 1 90 ? -6.613 -0.393 17.003 1.00 91.88 90 SER A N 1
ATOM 639 C CA . SER A 1 90 ? -6.511 -0.982 18.332 1.00 91.88 90 SER A CA 1
ATOM 640 C C . SER A 1 90 ? -7.376 -0.247 19.350 1.00 91.88 90 SER A C 1
ATOM 642 O O . SER A 1 90 ? -7.560 0.968 19.281 1.00 91.88 90 SER A O 1
ATOM 644 N N . LEU A 1 91 ? -7.923 -1.014 20.289 1.00 89.81 91 LEU A N 1
ATOM 645 C CA . LEU A 1 91 ? -8.651 -0.540 21.461 1.00 89.81 91 LEU A CA 1
ATOM 646 C C . LEU A 1 91 ? -7.815 -0.905 22.685 1.00 89.81 91 LEU A C 1
ATOM 648 O O . LEU A 1 91 ? -7.446 -2.068 22.846 1.00 89.81 91 LEU A O 1
ATOM 652 N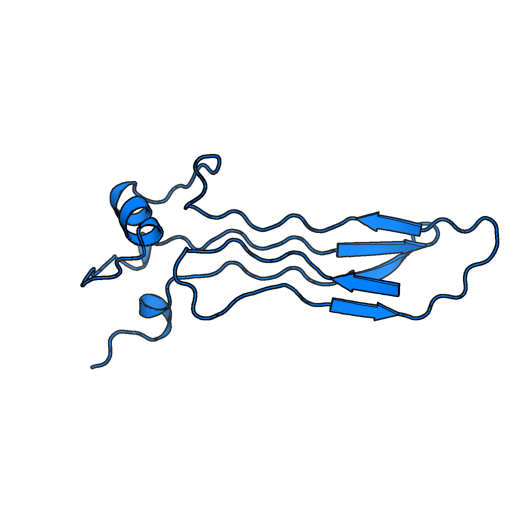 N . ASP A 1 92 ? -7.461 0.089 23.500 1.00 85.12 92 ASP A N 1
ATOM 653 C CA . ASP A 1 92 ? -6.663 -0.097 24.721 1.00 85.12 92 ASP A CA 1
ATOM 654 C C . ASP A 1 92 ? -5.393 -0.948 24.498 1.00 85.12 92 ASP A C 1
ATOM 656 O O . ASP A 1 92 ? -5.034 -1.817 25.288 1.00 85.12 92 ASP A O 1
ATOM 660 N N . SER A 1 93 ? -4.688 -0.678 23.393 1.00 77.50 93 SER A N 1
ATOM 661 C CA . SER A 1 93 ? -3.466 -1.376 22.941 1.00 77.50 93 SER A CA 1
ATOM 662 C C . SER A 1 93 ? -3.650 -2.803 22.400 1.00 77.50 93 SER A C 1
ATOM 664 O O . SER A 1 93 ? -2.661 -3.438 22.042 1.00 77.50 93 SER A O 1
ATOM 666 N N . THR A 1 94 ? -4.884 -3.299 22.258 1.00 83.94 94 THR A N 1
ATOM 667 C CA . THR A 1 94 ? -5.181 -4.588 21.608 1.00 83.94 94 THR A CA 1
ATOM 668 C C . THR A 1 94 ? -5.690 -4.369 20.185 1.00 83.94 94 THR A C 1
ATOM 670 O O . THR A 1 94 ? -6.655 -3.633 19.980 1.00 83.94 94 THR A O 1
ATOM 673 N N . TYR A 1 95 ? -5.058 -4.997 19.188 1.00 79.56 95 TYR A N 1
ATOM 674 C CA . TYR A 1 95 ? -5.511 -4.920 17.795 1.00 79.56 95 TYR A CA 1
ATOM 675 C C . TYR A 1 95 ? -6.869 -5.603 17.621 1.00 79.56 95 TYR A C 1
ATOM 677 O O . TYR A 1 95 ? -7.031 -6.773 17.953 1.00 79.56 95 TYR A O 1
ATOM 685 N N . ILE A 1 96 ? -7.823 -4.863 17.063 1.00 86.50 96 ILE A N 1
ATOM 686 C CA . ILE A 1 96 ? -9.191 -5.322 16.781 1.00 86.50 96 ILE A CA 1
ATOM 687 C C . ILE A 1 96 ? -9.468 -5.404 15.281 1.00 86.50 96 ILE A C 1
ATOM 689 O O . ILE A 1 96 ? -10.303 -6.196 14.856 1.00 86.50 96 ILE A O 1
ATOM 693 N N . ILE A 1 97 ? -8.756 -4.621 14.466 1.00 85.44 97 ILE A N 1
ATOM 694 C CA . ILE A 1 97 ? -8.857 -4.685 13.007 1.00 85.44 97 ILE A CA 1
ATOM 695 C C . ILE A 1 97 ? -7.462 -4.604 12.401 1.00 85.44 97 ILE A C 1
ATOM 697 O O . ILE A 1 97 ? -6.673 -3.731 12.768 1.00 85.44 97 ILE A O 1
ATOM 701 N N . VAL A 1 98 ? -7.190 -5.486 11.439 1.00 85.88 98 VAL A N 1
ATOM 702 C CA . VAL A 1 98 ? -6.018 -5.431 10.562 1.00 85.88 98 VAL A CA 1
ATOM 703 C C . VAL A 1 98 ? -6.505 -5.582 9.126 1.00 85.88 98 VAL A C 1
ATOM 705 O O . VAL A 1 98 ? -6.949 -6.653 8.720 1.00 85.88 98 VAL A O 1
ATOM 708 N N . ALA A 1 99 ? -6.444 -4.496 8.366 1.00 91.44 99 ALA A N 1
ATOM 709 C CA . ALA A 1 99 ? -6.767 -4.467 6.951 1.00 91.44 99 ALA A CA 1
ATOM 710 C C . ALA A 1 99 ? -5.460 -4.487 6.148 1.00 91.44 99 ALA A C 1
ATOM 712 O O . ALA A 1 99 ? -4.640 -3.572 6.257 1.00 91.44 99 ALA A O 1
ATOM 713 N N . ALA A 1 100 ? -5.237 -5.563 5.394 1.00 88.25 100 ALA A N 1
ATOM 714 C CA . ALA A 1 100 ? -4.006 -5.754 4.635 1.00 88.25 100 ALA A CA 1
ATOM 715 C C . ALA A 1 100 ? -3.875 -4.713 3.514 1.00 88.25 100 ALA A C 1
ATOM 717 O O . ALA A 1 100 ? -4.852 -4.416 2.826 1.00 88.25 100 ALA A O 1
ATOM 718 N N . GLY A 1 101 ? -2.667 -4.177 3.333 1.00 90.88 101 GLY A N 1
ATOM 719 C CA . GLY A 1 101 ? -2.348 -3.309 2.203 1.00 90.88 101 GLY A CA 1
ATOM 720 C C . GLY A 1 101 ? -2.299 -4.077 0.884 1.00 90.88 101 GLY A C 1
ATOM 721 O O . GLY A 1 101 ? -2.217 -5.307 0.858 1.00 90.88 101 GLY A O 1
ATOM 722 N N . GLY A 1 102 ? -2.380 -3.341 -0.215 1.00 89.38 102 GLY A N 1
ATOM 723 C CA . GLY A 1 102 ? -2.248 -3.871 -1.557 1.00 89.38 102 GLY A CA 1
ATOM 724 C C . GLY A 1 102 ? -0.808 -4.249 -1.877 1.00 89.38 102 GLY A C 1
ATOM 725 O O . GLY A 1 102 ? 0.143 -3.642 -1.395 1.00 89.38 102 GLY A O 1
ATOM 726 N N . GLY A 1 103 ? -0.625 -5.263 -2.709 1.00 86.00 103 GLY A N 1
ATOM 727 C CA . GLY A 1 103 ? 0.674 -5.570 -3.300 1.00 86.00 103 GLY A CA 1
ATOM 728 C C . GLY A 1 103 ? 1.082 -4.535 -4.351 1.00 86.00 103 GLY A C 1
ATOM 729 O O . GLY A 1 103 ? 0.235 -3.867 -4.938 1.00 86.00 103 GLY A O 1
ATOM 730 N N . GLY A 1 104 ? 2.386 -4.433 -4.601 1.00 82.44 104 GLY A N 1
ATOM 731 C CA . GLY A 1 104 ? 2.904 -3.684 -5.740 1.00 82.44 104 GLY A CA 1
ATOM 732 C C . GLY A 1 104 ? 2.499 -4.328 -7.067 1.00 82.44 104 GLY A C 1
ATOM 733 O O . GLY A 1 104 ? 2.203 -5.524 -7.143 1.00 82.44 104 GLY A O 1
ATOM 734 N N . THR A 1 105 ? 2.481 -3.522 -8.111 1.00 81.56 105 THR A N 1
ATOM 735 C CA . THR A 1 105 ? 2.086 -3.899 -9.459 1.00 81.56 105 THR A CA 1
ATOM 736 C C . THR A 1 105 ? 3.305 -4.096 -10.352 1.00 81.56 105 THR A C 1
ATOM 738 O O . THR A 1 105 ? 4.412 -3.614 -10.086 1.00 81.56 105 THR A O 1
ATOM 741 N N . TYR A 1 106 ? 3.087 -4.855 -11.423 1.00 76.06 106 TYR A N 1
ATOM 742 C CA . TYR A 1 106 ? 4.073 -5.143 -12.455 1.00 76.06 106 TYR A CA 1
ATOM 743 C C . TYR A 1 106 ? 3.435 -4.913 -13.826 1.00 76.06 106 TYR A C 1
ATOM 745 O O . TYR A 1 106 ? 2.226 -5.120 -13.968 1.00 76.06 106 TYR A O 1
ATOM 753 N N . PRO A 1 107 ? 4.213 -4.524 -14.850 1.00 72.12 107 PRO A N 1
ATOM 754 C CA . PRO A 1 107 ? 3.676 -4.415 -16.198 1.00 72.12 107 PRO A CA 1
ATOM 755 C C . PRO A 1 107 ? 3.218 -5.795 -16.701 1.00 72.12 107 PRO A C 1
ATOM 757 O O . PRO A 1 107 ? 3.935 -6.790 -16.576 1.00 72.12 107 PRO A O 1
ATOM 760 N N . ARG A 1 108 ? 2.002 -5.859 -17.251 1.00 66.19 108 ARG A N 1
ATOM 761 C CA . ARG A 1 108 ? 1.287 -7.113 -17.544 1.00 66.19 108 ARG A CA 1
ATOM 762 C C . ARG A 1 108 ? 1.982 -8.014 -18.565 1.00 66.19 108 ARG A C 1
ATOM 764 O O . ARG A 1 108 ? 1.941 -9.234 -18.431 1.00 66.19 108 ARG A O 1
ATOM 771 N N . GLU A 1 109 ? 2.668 -7.424 -19.536 1.00 61.38 109 GLU A N 1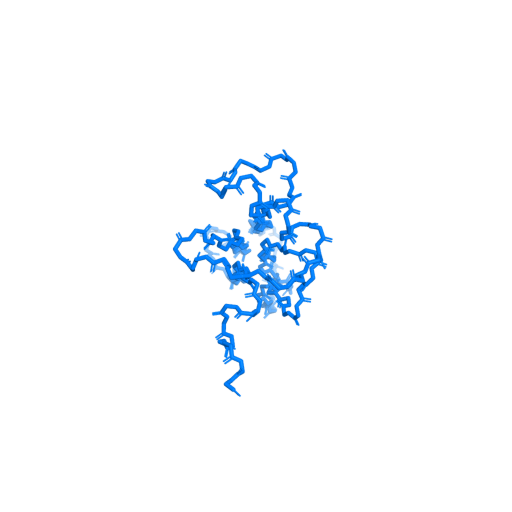
ATOM 772 C CA . GLU A 1 109 ? 3.387 -8.126 -20.613 1.00 61.38 109 GLU A CA 1
ATOM 773 C C . GLU A 1 109 ? 4.476 -9.085 -20.092 1.00 61.38 109 GLU A C 1
ATOM 775 O O . GLU A 1 109 ? 4.869 -10.018 -20.790 1.00 61.38 109 GLU A O 1
ATOM 780 N N . PHE A 1 110 ? 4.921 -8.911 -18.840 1.00 62.47 110 PHE A N 1
ATOM 781 C CA . PHE A 1 110 ? 5.878 -9.801 -18.169 1.00 62.47 110 PHE A CA 1
ATOM 782 C C . PHE A 1 110 ? 5.216 -10.912 -17.349 1.00 62.47 110 PHE A C 1
ATOM 784 O O . PHE A 1 110 ? 5.880 -11.892 -17.016 1.00 62.47 110 PHE A O 1
ATOM 791 N N . ILE A 1 111 ? 3.931 -10.764 -17.016 1.00 58.19 111 ILE A N 1
ATOM 792 C CA . ILE A 1 111 ? 3.148 -11.757 -16.269 1.00 58.19 111 ILE A CA 1
ATOM 793 C C . ILE A 1 111 ? 2.563 -12.786 -17.236 1.00 58.19 111 ILE A C 1
ATOM 795 O O . ILE A 1 111 ? 2.705 -13.987 -17.016 1.00 58.19 111 ILE A O 1
ATOM 799 N N . ASP A 1 112 ? 1.935 -12.313 -18.315 1.00 56.31 112 ASP A N 1
ATOM 800 C CA . ASP A 1 112 ? 1.191 -13.175 -19.242 1.00 56.31 112 ASP A CA 1
ATOM 801 C C . ASP A 1 112 ? 2.117 -13.929 -20.219 1.00 56.31 112 ASP A C 1
ATOM 803 O O . ASP A 1 112 ? 1.718 -14.929 -20.821 1.00 56.31 112 ASP A O 1
ATOM 807 N N . GLY A 1 113 ? 3.383 -13.505 -20.325 1.00 51.81 113 GLY A N 1
ATOM 808 C CA . GLY A 1 113 ? 4.339 -14.029 -21.294 1.00 51.81 113 GLY A CA 1
ATOM 809 C C . GLY A 1 113 ? 3.975 -13.641 -22.731 1.00 51.81 113 GLY A C 1
ATOM 810 O O . GLY A 1 113 ? 2.845 -13.274 -23.045 1.00 51.81 113 GLY A O 1
ATOM 811 N N . VAL A 1 114 ? 4.955 -13.703 -23.634 1.00 49.81 114 VAL A N 1
ATOM 812 C CA . VAL A 1 114 ? 4.732 -13.376 -25.050 1.00 49.81 114 VAL A CA 1
ATOM 813 C C . VAL A 1 114 ? 3.700 -14.357 -25.635 1.00 49.81 114 VAL A C 1
ATOM 815 O O . VAL A 1 114 ? 3.920 -15.571 -25.530 1.00 49.81 114 VAL A O 1
ATOM 818 N N . PRO A 1 115 ? 2.605 -13.890 -26.268 1.00 49.94 115 PRO A N 1
ATOM 819 C CA . PRO A 1 115 ? 1.757 -14.759 -27.076 1.00 49.94 115 PRO A CA 1
ATOM 820 C C . PRO A 1 115 ? 2.628 -15.402 -28.161 1.00 49.94 115 PRO A C 1
ATOM 822 O O . PRO A 1 115 ? 3.272 -14.691 -28.932 1.00 49.94 115 PRO A O 1
ATOM 825 N N . LYS A 1 116 ? 2.707 -16.735 -28.165 1.00 45.03 116 LYS A N 1
ATOM 826 C CA . LYS A 1 116 ? 3.461 -17.493 -29.174 1.00 45.03 116 LYS A CA 1
ATOM 827 C C . LYS A 1 116 ? 2.882 -17.326 -30.572 1.00 45.03 116 LYS A C 1
ATOM 829 O O . LYS A 1 116 ? 1.636 -17.317 -30.686 1.00 45.03 116 LYS A O 1
#

Organism: Necator americanus (NCBI:txid51031)

Sequence (116 aa):
LVACGAEGGSFPSEDVSNGGGCVTADLDLVIGNKLHFSIGQKGESPCDNSVTTPMEKEVRERLCSGKYVDIWLNSSQIHGTGGGGPTTVSLDSTYIIVAAGGGGTYPREFIDGVPK

pLDDT: mean 80.25, std 13.04, range [45.03, 93.81]